Protein AF-A0AAQ0Q6Z0-F1 (afdb_monomer_lite)

Structure (mmCIF, N/CA/C/O backbone):
data_AF-A0AAQ0Q6Z0-F1
#
_entry.id   AF-A0AAQ0Q6Z0-F1
#
loop_
_atom_site.group_PDB
_atom_site.id
_atom_site.type_symbol
_atom_site.label_atom_id
_atom_site.label_alt_id
_atom_site.label_comp_id
_atom_site.label_asym_id
_atom_site.label_entity_id
_atom_site.label_seq_id
_atom_site.pdbx_PDB_ins_code
_atom_site.Cartn_x
_atom_site.Cartn_y
_atom_site.Cartn_z
_atom_site.occupancy
_atom_site.B_iso_or_equiv
_atom_site.auth_seq_id
_atom_site.auth_comp_id
_atom_site.auth_asym_id
_atom_site.auth_atom_id
_atom_site.pdbx_PDB_model_num
ATOM 1 N N . MET A 1 1 ? -16.340 61.398 5.962 1.00 39.72 1 MET A N 1
ATOM 2 C CA . MET A 1 1 ? -16.854 60.436 6.958 1.00 39.72 1 MET A CA 1
ATOM 3 C C . MET A 1 1 ? -17.227 59.151 6.236 1.00 39.72 1 MET A C 1
ATOM 5 O O . MET A 1 1 ? -17.933 59.239 5.245 1.00 39.72 1 MET A O 1
ATOM 9 N N . ALA A 1 2 ? -16.726 58.025 6.752 1.00 43.88 2 ALA A N 1
ATOM 10 C CA . ALA A 1 2 ? -17.057 56.627 6.445 1.00 43.88 2 ALA A CA 1
ATOM 11 C C . ALA A 1 2 ? -16.731 56.062 5.040 1.00 43.88 2 ALA A C 1
ATOM 13 O O . ALA A 1 2 ? -17.307 56.415 4.020 1.00 43.88 2 ALA A O 1
ATOM 14 N N . THR A 1 3 ? -15.784 55.128 5.068 1.00 42.19 3 THR A N 1
ATOM 15 C CA . THR A 1 3 ? -15.239 54.250 4.028 1.00 42.19 3 THR A CA 1
ATOM 16 C C . THR A 1 3 ? -16.195 53.113 3.646 1.00 42.19 3 THR A C 1
ATOM 18 O O . THR A 1 3 ? -16.705 52.458 4.553 1.00 42.19 3 THR A O 1
ATOM 21 N N . ASP A 1 4 ? -16.314 52.766 2.360 1.00 43.12 4 ASP A N 1
ATOM 22 C CA . ASP A 1 4 ? -16.762 51.428 1.937 1.00 43.12 4 ASP A CA 1
ATOM 23 C C . ASP A 1 4 ? -15.596 50.712 1.247 1.00 43.12 4 ASP A C 1
ATOM 25 O O . ASP A 1 4 ? -15.207 51.019 0.122 1.00 43.12 4 ASP A O 1
ATOM 29 N N . ASN A 1 5 ? -14.962 49.814 1.999 1.00 44.00 5 ASN A N 1
ATOM 30 C CA . ASN A 1 5 ? -13.826 49.015 1.569 1.00 44.00 5 ASN A CA 1
ATOM 31 C C . ASN A 1 5 ? -14.298 47.557 1.516 1.00 44.00 5 ASN A C 1
ATOM 33 O O . ASN A 1 5 ? -14.155 46.800 2.480 1.00 44.00 5 ASN A O 1
ATOM 37 N N . LYS A 1 6 ? -14.933 47.159 0.409 1.00 46.75 6 LYS A N 1
ATOM 38 C CA . LYS A 1 6 ? -15.422 45.789 0.215 1.00 46.75 6 LYS A CA 1
ATOM 39 C C . LYS A 1 6 ? -14.273 44.867 -0.198 1.00 46.75 6 LYS A C 1
ATOM 41 O O . LYS A 1 6 ? -14.064 44.560 -1.367 1.00 46.75 6 LYS A O 1
ATOM 46 N N . LYS A 1 7 ? -13.531 44.413 0.812 1.00 40.53 7 LYS A N 1
ATOM 47 C CA . LYS A 1 7 ? -12.561 43.315 0.731 1.00 40.53 7 LYS A CA 1
ATOM 48 C C . LYS A 1 7 ? -13.258 42.043 0.207 1.00 40.53 7 LYS A C 1
ATOM 50 O O . LYS A 1 7 ? -14.266 41.637 0.794 1.00 40.53 7 LYS A O 1
ATOM 55 N N . PRO A 1 8 ? -12.754 41.383 -0.851 1.00 37.38 8 PRO A N 1
ATOM 56 C CA . PRO A 1 8 ? -13.256 40.075 -1.245 1.00 37.38 8 PRO A CA 1
ATOM 57 C C . PRO A 1 8 ? -12.932 39.050 -0.151 1.00 37.38 8 PRO A C 1
ATOM 59 O O . PRO A 1 8 ? -11.824 38.999 0.388 1.00 37.38 8 PRO A O 1
ATOM 62 N N . LYS A 1 9 ? -13.959 38.281 0.213 1.00 38.56 9 LYS A N 1
ATOM 63 C CA . LYS A 1 9 ? -13.946 37.270 1.266 1.00 38.56 9 LYS A CA 1
ATOM 64 C C . LYS A 1 9 ? -12.980 36.144 0.900 1.00 38.56 9 LYS A C 1
ATOM 66 O O . LYS A 1 9 ? -13.092 35.527 -0.153 1.00 38.56 9 LYS A O 1
ATOM 71 N N . THR A 1 10 ? -12.053 35.882 1.810 1.00 35.38 10 THR A N 1
ATOM 72 C CA . THR A 1 10 ? -11.242 34.671 1.875 1.00 35.38 10 THR A CA 1
ATOM 73 C C . THR A 1 10 ? -12.157 33.467 2.114 1.00 35.38 10 THR A C 1
ATOM 75 O O . THR A 1 10 ? -12.692 33.321 3.209 1.00 35.38 10 THR A O 1
ATOM 78 N N . GLU A 1 11 ? -12.314 32.584 1.128 1.00 37.81 11 GLU A N 1
ATOM 79 C CA . GLU A 1 11 ? -12.835 31.228 1.344 1.00 37.81 11 GLU A CA 1
ATOM 80 C C . GLU A 1 11 ? -11.666 30.258 1.500 1.00 37.81 11 GLU A C 1
ATOM 82 O O . GLU A 1 11 ? -11.211 29.569 0.591 1.00 37.81 11 GLU A O 1
ATOM 87 N N . SER A 1 12 ? -11.153 30.230 2.722 1.00 42.47 12 SER A N 1
ATOM 88 C CA . SER A 1 12 ? -10.360 29.137 3.255 1.00 42.47 12 SER A CA 1
ATOM 89 C C . SER A 1 12 ? -11.268 27.931 3.508 1.00 42.47 12 SER A C 1
ATOM 91 O O . SER A 1 12 ? -11.864 27.826 4.575 1.00 42.47 12 SER A O 1
ATOM 93 N N . ASN A 1 13 ? -11.348 26.996 2.559 1.00 42.69 13 ASN A N 1
ATOM 94 C CA . ASN A 1 13 ? -11.877 25.654 2.813 1.00 42.69 13 ASN A CA 1
ATOM 95 C C . ASN A 1 13 ? -10.744 24.618 2.762 1.00 42.69 13 ASN A C 1
ATOM 97 O O . ASN A 1 13 ? -10.676 23.770 1.877 1.00 42.69 13 ASN A O 1
ATOM 101 N N . LYS A 1 14 ? -9.825 24.696 3.732 1.00 45.84 14 LYS A N 1
ATOM 102 C CA . LYS A 1 14 ? -9.005 23.542 4.124 1.00 45.84 14 LYS A CA 1
ATOM 103 C C . LYS A 1 14 ? -9.822 22.740 5.135 1.00 45.84 14 LYS A C 1
ATOM 105 O O . LYS A 1 14 ? -9.615 22.870 6.337 1.00 45.84 14 LYS A O 1
ATOM 110 N N . LYS A 1 15 ? -10.779 21.938 4.655 1.00 47.44 15 LYS A N 1
ATOM 111 C CA . LYS A 1 15 ? -11.336 20.845 5.459 1.00 47.44 15 LYS A CA 1
ATOM 112 C C . LYS A 1 15 ? -10.185 19.897 5.767 1.00 47.44 15 LYS A C 1
ATOM 114 O O . LYS A 1 15 ? -9.728 19.163 4.894 1.00 47.44 15 LYS A O 1
ATOM 119 N N . SER A 1 16 ? -9.693 19.957 6.997 1.00 50.59 16 SER A N 1
ATOM 120 C CA . SER A 1 16 ? -8.880 18.905 7.591 1.00 50.59 16 SER A CA 1
ATOM 121 C C . SER A 1 16 ? -9.588 17.574 7.318 1.00 50.59 16 SER A C 1
ATOM 123 O O . SER A 1 16 ? -10.776 17.465 7.639 1.00 50.59 16 SER A O 1
ATOM 125 N N . PRO A 1 17 ? -8.948 16.575 6.696 1.00 57.69 17 PRO A N 1
ATOM 126 C CA . PRO A 1 17 ? -9.561 15.264 6.568 1.00 57.69 17 PRO A CA 1
ATOM 127 C C . PRO A 1 17 ? -9.666 14.658 7.973 1.00 57.69 17 PRO A C 1
ATOM 129 O O . PRO A 1 17 ? -8.686 14.168 8.523 1.00 57.69 17 PRO A O 1
ATOM 132 N N . CYS A 1 18 ? -10.846 14.753 8.585 1.00 63.22 18 CYS A N 1
ATOM 133 C CA . CYS A 1 18 ? -11.136 14.109 9.859 1.00 63.22 18 CYS A CA 1
ATOM 134 C C . CYS A 1 18 ? -11.683 12.714 9.549 1.00 63.22 18 CYS A C 1
ATOM 136 O O . CYS A 1 18 ? -12.883 12.540 9.343 1.00 63.22 18 CYS A O 1
ATOM 138 N N . ALA A 1 19 ? -10.785 11.739 9.404 1.00 81.31 19 ALA A N 1
ATOM 139 C CA . ALA A 1 19 ? -11.183 10.337 9.400 1.00 81.31 19 ALA A CA 1
ATOM 140 C C . ALA A 1 19 ? -11.774 9.985 10.775 1.00 81.31 19 ALA A C 1
ATOM 142 O O . ALA A 1 19 ? -11.282 10.451 11.804 1.00 81.31 19 ALA A O 1
ATOM 143 N N . THR A 1 20 ? -12.829 9.175 10.795 1.00 90.88 20 THR A N 1
ATOM 144 C CA . THR A 1 20 ? -13.413 8.671 12.048 1.00 90.88 20 THR A CA 1
ATOM 145 C C . THR A 1 20 ? -12.439 7.722 12.753 1.00 90.88 20 THR A C 1
ATOM 147 O O . THR A 1 20 ? -11.565 7.131 12.115 1.00 90.88 20 THR A O 1
ATOM 150 N N . ALA A 1 21 ? -12.588 7.549 14.070 1.00 90.12 21 ALA A N 1
ATOM 151 C CA . ALA A 1 21 ? -11.743 6.632 14.840 1.00 90.12 21 ALA A CA 1
ATOM 152 C C . ALA A 1 21 ? -11.797 5.197 14.284 1.00 90.12 21 ALA A C 1
ATOM 154 O O . ALA A 1 21 ? -10.755 4.574 14.099 1.00 90.12 21 ALA A O 1
ATOM 155 N N . GLU A 1 22 ? -12.992 4.735 13.906 1.00 91.69 22 GLU A N 1
ATOM 156 C CA . GLU A 1 22 ? -13.219 3.425 13.284 1.00 91.69 22 GLU A CA 1
ATOM 157 C C . GLU A 1 22 ? -12.461 3.277 11.957 1.00 91.69 22 GLU A C 1
ATOM 159 O O . GLU A 1 22 ? -11.829 2.254 11.700 1.00 91.69 22 GLU A O 1
ATOM 164 N N . GLN A 1 23 ? -12.459 4.318 11.117 1.00 91.50 23 GLN A N 1
ATOM 165 C CA . GLN A 1 23 ? -11.707 4.313 9.859 1.00 91.50 23 GLN A CA 1
ATOM 166 C C . GLN A 1 23 ? -10.194 4.274 10.093 1.00 91.50 23 GLN A C 1
ATOM 168 O O . GLN A 1 23 ? -9.477 3.597 9.356 1.00 91.50 23 GLN A O 1
ATOM 173 N N . ILE A 1 24 ? -9.702 4.987 11.110 1.00 91.31 24 ILE A N 1
ATOM 174 C CA . ILE A 1 24 ? -8.280 4.989 11.476 1.00 91.31 24 ILE A CA 1
ATOM 175 C C . ILE A 1 24 ? -7.862 3.608 11.984 1.00 91.31 24 ILE A C 1
ATOM 177 O O . ILE A 1 24 ? -6.806 3.107 11.598 1.00 91.31 24 ILE A O 1
ATOM 181 N N . GLU A 1 25 ? -8.676 2.985 12.829 1.00 91.50 25 GLU A N 1
ATOM 182 C CA . GLU A 1 25 ? -8.409 1.657 13.377 1.00 91.50 25 GLU A CA 1
ATOM 183 C C . GLU A 1 25 ? -8.450 0.576 12.292 1.00 91.50 25 GLU A C 1
ATOM 185 O O . GLU A 1 25 ? -7.505 -0.206 12.162 1.00 91.50 25 GLU A O 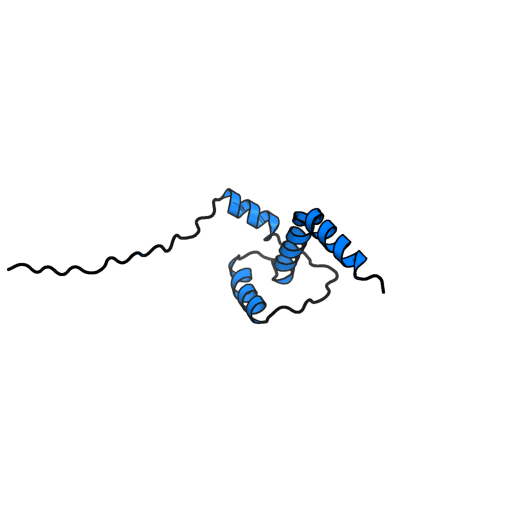1
ATOM 190 N N . ALA A 1 26 ? -9.468 0.603 11.428 1.00 92.94 26 ALA A N 1
ATOM 191 C CA . ALA A 1 26 ? -9.557 -0.295 10.282 1.00 92.94 26 ALA A CA 1
ATOM 192 C C . ALA A 1 26 ? -8.349 -0.141 9.344 1.00 92.94 26 ALA A C 1
ATOM 194 O O . ALA A 1 26 ? -7.789 -1.135 8.878 1.00 92.94 26 ALA A O 1
ATOM 195 N N . TYR A 1 27 ? -7.903 1.095 9.094 1.00 92.62 27 TYR A N 1
ATOM 196 C CA . TYR A 1 27 ? -6.714 1.356 8.286 1.00 92.62 27 TYR A CA 1
ATOM 197 C C . TYR A 1 27 ? -5.440 0.823 8.953 1.00 92.62 27 TYR A C 1
ATOM 199 O O . TYR A 1 27 ? -4.605 0.203 8.289 1.00 92.62 27 TYR A O 1
ATOM 207 N N . ARG A 1 28 ? -5.293 1.035 10.267 1.00 91.25 28 ARG A N 1
ATOM 208 C CA . ARG A 1 28 ? -4.151 0.540 11.044 1.00 91.25 28 ARG A CA 1
ATOM 209 C C . ARG A 1 28 ? -4.039 -0.975 10.967 1.00 91.25 28 ARG A C 1
ATOM 211 O O . ARG A 1 28 ? -2.979 -1.466 10.591 1.00 91.25 28 ARG A O 1
ATOM 218 N N . SER A 1 29 ? -5.130 -1.685 11.244 1.00 90.56 29 SER A N 1
ATOM 219 C CA . SER A 1 29 ? -5.155 -3.149 11.186 1.00 90.56 29 SER A CA 1
ATOM 220 C C . SER A 1 29 ? -4.865 -3.672 9.775 1.00 90.56 29 SER A C 1
ATOM 222 O O . SER A 1 29 ? -4.112 -4.624 9.602 1.00 90.56 29 SER A O 1
ATOM 224 N N . GLN A 1 30 ? -5.381 -3.021 8.730 1.00 91.12 30 GLN A N 1
ATOM 225 C CA . GLN A 1 30 ? -5.181 -3.517 7.366 1.00 91.12 30 GLN A CA 1
ATOM 226 C C . GLN A 1 30 ? -3.775 -3.255 6.812 1.00 91.12 30 GLN A C 1
ATOM 228 O O . GLN A 1 30 ? -3.215 -4.115 6.129 1.00 91.12 30 GLN A O 1
ATOM 233 N N . PHE A 1 31 ? -3.204 -2.075 7.065 1.00 92.56 31 PHE A N 1
ATOM 234 C CA . PHE A 1 31 ? -2.019 -1.614 6.333 1.00 92.56 31 PHE A CA 1
ATOM 235 C C . PHE A 1 31 ? -0.800 -1.334 7.203 1.00 92.56 31 PHE A C 1
ATOM 237 O O . PHE A 1 31 ? 0.311 -1.339 6.678 1.00 92.56 31 PHE A O 1
ATOM 244 N N . LEU A 1 32 ? -0.983 -1.065 8.496 1.00 91.88 32 LEU A N 1
ATOM 245 C CA . LEU A 1 32 ? 0.079 -0.531 9.352 1.00 91.88 32 LEU A CA 1
ATOM 246 C C . LEU A 1 32 ? 0.631 -1.535 10.361 1.00 91.88 32 LEU A C 1
ATOM 248 O O . LEU A 1 32 ? 1.484 -1.184 11.169 1.00 91.88 32 LEU A O 1
ATOM 252 N N . GLU A 1 33 ? 0.186 -2.781 10.307 1.00 89.38 33 GLU A N 1
ATOM 253 C CA . GLU A 1 33 ? 0.761 -3.835 11.128 1.00 89.38 33 GLU A CA 1
ATOM 254 C C . GLU A 1 33 ? 2.202 -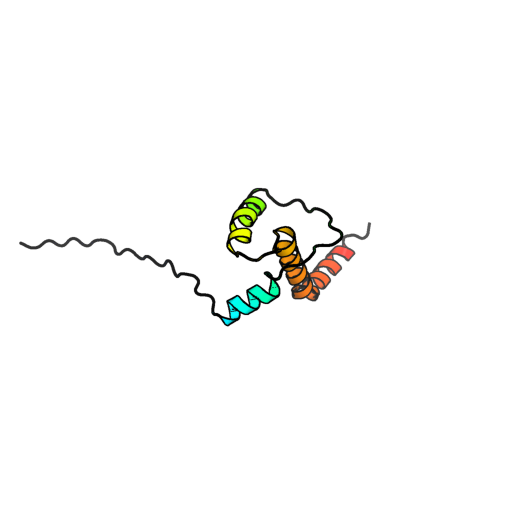4.167 10.683 1.00 89.38 33 GLU A C 1
ATOM 256 O O . GLU A 1 33 ? 2.456 -4.380 9.485 1.00 89.38 33 GLU A O 1
ATOM 261 N N . PRO A 1 34 ? 3.144 -4.276 11.635 1.00 86.44 34 PRO A N 1
ATOM 262 C CA . PRO A 1 34 ? 4.491 -4.763 11.370 1.00 86.44 34 PRO A CA 1
ATOM 263 C C . PRO A 1 34 ? 4.470 -6.164 10.754 1.00 86.44 34 PRO A C 1
ATOM 265 O O . PRO A 1 34 ? 3.475 -6.891 10.811 1.00 86.44 34 PRO A O 1
ATOM 268 N N . GLY A 1 35 ? 5.578 -6.561 10.146 1.00 82.50 35 GLY A N 1
ATOM 269 C CA . GLY A 1 35 ? 5.702 -7.911 9.624 1.00 82.50 35 GLY A CA 1
ATOM 270 C C . GLY A 1 35 ? 6.993 -8.126 8.868 1.00 82.50 35 GLY A C 1
ATOM 271 O O . GLY A 1 35 ? 7.701 -7.182 8.515 1.00 82.50 35 GLY A O 1
ATOM 272 N N . GLU A 1 36 ? 7.279 -9.388 8.595 1.00 75.12 36 GLU A N 1
ATOM 273 C CA . GLU A 1 36 ? 8.379 -9.759 7.728 1.00 75.12 36 GLU A CA 1
ATOM 274 C C . GLU A 1 36 ? 7.872 -9.921 6.301 1.00 75.12 36 GLU A C 1
ATOM 276 O O . GLU A 1 36 ? 6.900 -10.622 6.024 1.00 75.12 36 GLU A O 1
ATOM 281 N N . VAL A 1 37 ? 8.548 -9.258 5.372 1.00 67.94 37 VAL A N 1
ATOM 282 C CA . VAL A 1 37 ? 8.398 -9.579 3.957 1.00 67.94 37 VAL A CA 1
ATOM 283 C C . VAL A 1 37 ? 9.447 -10.662 3.710 1.00 67.94 37 VAL A C 1
ATOM 285 O O . VAL A 1 37 ? 10.634 -10.363 3.838 1.00 67.94 37 VAL A O 1
ATOM 288 N N . GLY A 1 38 ? 9.014 -11.906 3.486 1.00 70.31 38 GLY A N 1
ATOM 289 C CA . GLY A 1 38 ? 9.880 -13.083 3.301 1.00 70.31 38 GLY A CA 1
ATOM 290 C C . GLY A 1 38 ? 10.730 -13.003 2.028 1.00 70.31 38 GLY A C 1
ATOM 291 O O . GLY A 1 38 ? 11.391 -11.996 1.788 1.00 70.31 38 GLY A O 1
ATOM 292 N N . ASP A 1 39 ? 10.706 -14.025 1.174 1.00 76.38 39 ASP A N 1
ATOM 293 C CA . ASP A 1 39 ? 11.420 -13.982 -0.109 1.00 76.38 39 ASP A CA 1
ATOM 294 C C . ASP A 1 39 ? 10.861 -12.876 -1.017 1.00 76.38 39 ASP A C 1
ATOM 296 O O . ASP A 1 39 ? 9.701 -12.903 -1.437 1.00 76.38 39 ASP A O 1
ATOM 300 N N . ARG A 1 40 ? 11.688 -11.867 -1.321 1.00 74.75 40 ARG A N 1
ATOM 301 C CA . ARG A 1 40 ? 11.260 -10.662 -2.052 1.00 74.75 40 ARG A CA 1
ATOM 302 C C . ARG A 1 40 ? 11.871 -10.629 -3.439 1.00 74.75 40 ARG A C 1
ATOM 304 O O . ARG A 1 40 ? 13.078 -10.788 -3.604 1.00 74.75 40 ARG A O 1
ATOM 311 N N . LYS A 1 41 ? 11.052 -10.278 -4.428 1.00 76.75 41 LYS A N 1
ATOM 312 C CA . LYS A 1 41 ? 11.533 -9.722 -5.696 1.00 76.75 41 LYS A CA 1
ATOM 313 C C . LYS A 1 41 ? 11.291 -8.219 -5.709 1.00 76.75 41 LYS A C 1
ATOM 315 O O . LYS A 1 41 ? 10.209 -7.755 -5.357 1.00 76.75 41 LYS A O 1
ATOM 320 N N . GLY A 1 42 ? 12.314 -7.464 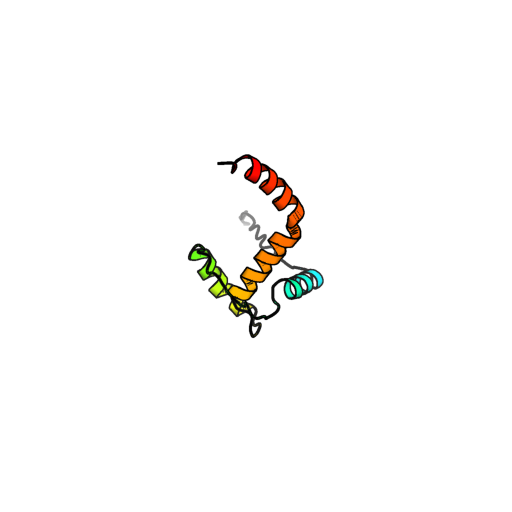-6.100 1.00 79.44 42 GLY A N 1
ATOM 321 C CA . GLY A 1 42 ? 12.213 -6.017 -6.240 1.00 79.44 42 GLY A CA 1
ATOM 322 C C . GLY A 1 42 ? 11.315 -5.642 -7.416 1.00 79.44 42 GLY A C 1
ATOM 323 O O . GLY A 1 42 ? 11.476 -6.174 -8.513 1.00 79.44 42 GLY A O 1
ATOM 324 N N . ILE A 1 43 ? 10.395 -4.707 -7.185 1.00 85.25 43 ILE A N 1
ATOM 325 C CA . ILE A 1 43 ? 9.689 -3.993 -8.249 1.00 85.25 43 ILE A CA 1
ATOM 326 C C . ILE A 1 43 ? 10.311 -2.608 -8.409 1.00 85.25 43 ILE A C 1
ATOM 328 O O . ILE A 1 43 ? 10.679 -1.964 -7.424 1.00 85.25 43 ILE A O 1
ATOM 332 N N . PHE A 1 44 ? 10.420 -2.138 -9.647 1.00 89.31 44 PHE A N 1
ATOM 333 C CA . PHE A 1 44 ? 10.853 -0.773 -9.912 1.00 89.31 44 PHE A CA 1
ATOM 334 C C . PHE A 1 44 ? 9.651 0.159 -9.820 1.00 89.31 44 PHE A C 1
ATOM 336 O O . PHE A 1 44 ? 8.662 -0.008 -10.530 1.00 89.31 44 PHE A O 1
ATOM 343 N N . VAL A 1 45 ? 9.748 1.141 -8.933 1.00 90.12 45 VAL A N 1
ATOM 344 C CA . VAL A 1 45 ? 8.754 2.199 -8.757 1.00 90.12 45 VAL A CA 1
ATOM 345 C C . VAL A 1 45 ? 9.401 3.560 -9.008 1.00 90.12 45 VAL A C 1
ATOM 347 O O . VAL A 1 45 ? 10.608 3.708 -8.792 1.00 90.12 45 VAL A O 1
ATOM 350 N N . PRO A 1 46 ? 8.631 4.570 -9.450 1.00 93.81 46 PRO A N 1
ATOM 351 C CA . PRO A 1 46 ? 9.152 5.916 -9.644 1.00 93.81 46 PRO A CA 1
ATOM 352 C C . PRO A 1 46 ? 9.807 6.463 -8.375 1.00 93.81 46 PRO A C 1
ATOM 354 O O . PRO A 1 46 ? 9.294 6.283 -7.268 1.00 93.81 46 PRO A O 1
ATOM 357 N N . ARG A 1 47 ? 10.918 7.189 -8.543 1.00 92.06 47 ARG A N 1
ATOM 358 C CA . ARG A 1 47 ? 11.680 7.757 -7.422 1.00 92.06 47 ARG A CA 1
ATOM 359 C C . ARG A 1 47 ? 10.822 8.658 -6.538 1.00 92.06 47 ARG A C 1
ATOM 361 O O . ARG A 1 47 ? 10.886 8.551 -5.321 1.00 92.06 47 ARG A O 1
ATOM 368 N N . GLU A 1 48 ? 9.962 9.465 -7.155 1.00 94.62 48 GLU A N 1
ATOM 369 C CA . GLU A 1 48 ? 9.043 10.354 -6.443 1.00 94.62 48 GLU A CA 1
ATOM 370 C C . GLU A 1 48 ? 8.124 9.593 -5.473 1.00 94.62 48 GLU A C 1
ATOM 372 O O . GLU A 1 48 ? 7.893 10.042 -4.351 1.00 94.62 48 GLU A O 1
ATOM 377 N N . LEU A 1 49 ? 7.632 8.413 -5.869 1.00 92.25 49 LEU A N 1
ATOM 378 C CA . LEU A 1 49 ? 6.794 7.586 -5.002 1.00 92.25 49 LEU A CA 1
ATOM 379 C C . LEU A 1 49 ? 7.591 7.083 -3.795 1.00 92.25 49 LEU A C 1
ATOM 381 O O . LEU A 1 49 ? 7.109 7.146 -2.665 1.00 92.25 49 LEU A O 1
ATOM 385 N N . VAL A 1 50 ? 8.819 6.617 -4.027 1.00 91.56 50 VAL A N 1
ATOM 386 C CA . VAL A 1 50 ? 9.711 6.157 -2.954 1.00 91.56 50 VAL A CA 1
ATOM 387 C C . VAL A 1 50 ? 10.031 7.294 -1.992 1.00 91.56 50 VAL A C 1
ATOM 389 O O . VAL A 1 50 ? 9.987 7.089 -0.784 1.00 91.56 50 VAL A O 1
ATOM 392 N N . ASP A 1 51 ? 10.319 8.486 -2.508 1.00 93.94 51 ASP A N 1
ATOM 393 C CA . ASP A 1 51 ? 10.664 9.652 -1.696 1.00 93.94 51 ASP A CA 1
ATOM 394 C C . ASP A 1 51 ? 9.471 10.090 -0.827 1.00 93.94 51 ASP A C 1
ATOM 396 O O . ASP A 1 51 ? 9.634 10.309 0.374 1.00 93.94 51 ASP A O 1
ATOM 400 N N . ARG A 1 52 ? 8.245 10.080 -1.370 1.00 93.75 52 ARG A N 1
ATOM 401 C CA . ARG A 1 52 ? 7.019 10.307 -0.582 1.00 93.75 52 ARG A CA 1
ATOM 402 C C . ARG A 1 52 ? 6.847 9.260 0.523 1.00 93.75 52 ARG A C 1
ATOM 404 O O . ARG A 1 52 ? 6.612 9.618 1.674 1.00 93.75 52 ARG A O 1
ATOM 411 N N . LEU A 1 53 ? 7.018 7.975 0.208 1.00 92.88 53 LEU A N 1
ATOM 412 C CA . LEU A 1 53 ? 6.888 6.888 1.188 1.00 92.88 53 LEU A CA 1
ATOM 413 C C . LEU A 1 53 ? 7.960 6.955 2.283 1.00 92.88 53 LEU A C 1
ATOM 415 O O . LEU A 1 53 ? 7.656 6.711 3.449 1.00 92.88 53 LEU A O 1
ATOM 419 N N . LYS A 1 54 ? 9.193 7.334 1.929 1.00 91.62 54 LYS A N 1
ATOM 420 C CA . LYS A 1 54 ? 10.290 7.559 2.880 1.00 91.62 54 LYS A CA 1
ATOM 421 C C . LYS A 1 54 ? 9.996 8.677 3.869 1.00 91.62 54 LYS A C 1
ATOM 423 O O . LYS A 1 54 ? 10.468 8.599 4.995 1.00 91.62 54 LYS A O 1
ATOM 428 N N . MET A 1 55 ? 9.229 9.691 3.474 1.00 91.62 55 MET A N 1
ATOM 429 C CA . MET A 1 55 ? 8.793 10.739 4.395 1.00 91.62 55 MET A CA 1
ATOM 430 C C . MET A 1 55 ? 7.591 10.290 5.230 1.00 91.62 55 MET A C 1
ATOM 432 O O . MET A 1 55 ? 7.565 10.528 6.429 1.00 91.62 55 MET A O 1
ATOM 436 N N . SER A 1 56 ? 6.599 9.632 4.626 1.00 90.94 56 SER A N 1
ATOM 437 C CA . SER A 1 56 ? 5.338 9.319 5.307 1.00 90.94 56 SER A CA 1
ATOM 438 C C . SER A 1 56 ? 5.412 8.131 6.265 1.00 90.94 56 SER A C 1
ATOM 440 O O . SER A 1 56 ? 4.871 8.218 7.362 1.00 90.94 56 SER A O 1
ATOM 442 N N . VAL A 1 57 ? 6.051 7.021 5.879 1.00 90.62 57 VAL A N 1
ATOM 443 C CA . VAL A 1 57 ? 6.031 5.776 6.673 1.00 90.62 57 VAL A CA 1
ATOM 444 C C . VAL A 1 57 ? 6.695 5.951 8.048 1.00 90.62 57 VAL A C 1
ATOM 446 O O . VAL A 1 57 ? 6.084 5.542 9.034 1.00 90.62 57 VAL A O 1
AT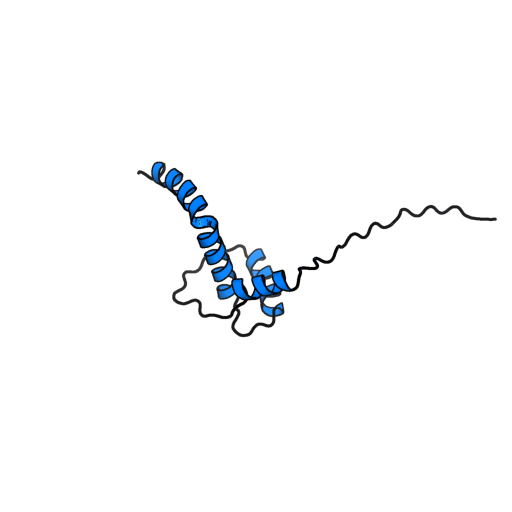OM 449 N N . PRO A 1 58 ? 7.865 6.612 8.180 1.00 89.44 58 PRO A N 1
ATOM 450 C CA . PRO A 1 58 ? 8.470 6.845 9.494 1.00 89.44 58 PRO A CA 1
ATOM 451 C C . PRO A 1 58 ? 7.623 7.725 10.420 1.00 89.44 58 PRO A C 1
ATOM 453 O O . PRO A 1 58 ? 7.626 7.515 11.629 1.00 89.44 58 PRO A O 1
ATOM 456 N N . LEU A 1 59 ? 6.857 8.677 9.870 1.00 91.38 59 LEU A N 1
ATOM 457 C CA . LEU A 1 59 ? 5.984 9.561 10.657 1.00 91.38 59 LEU A CA 1
ATOM 458 C C . LEU A 1 59 ? 4.819 8.819 11.325 1.00 91.38 59 LEU A C 1
ATOM 460 O O . LEU A 1 59 ? 4.193 9.364 12.230 1.00 91.38 59 LEU A O 1
ATOM 464 N N . LEU A 1 60 ? 4.526 7.587 10.901 1.00 89.06 60 LEU A N 1
ATOM 465 C CA . LEU A 1 60 ? 3.519 6.748 11.545 1.00 89.06 60 LEU A CA 1
ATOM 466 C C . LEU A 1 60 ? 4.007 6.184 12.888 1.00 89.06 60 LEU A C 1
ATOM 468 O O . LEU A 1 60 ? 3.173 5.787 13.694 1.00 89.06 60 LEU A O 1
ATOM 472 N N . GLY A 1 61 ? 5.325 6.175 13.140 1.00 87.50 61 GLY A N 1
ATOM 473 C CA . GLY A 1 61 ? 5.905 5.814 14.438 1.00 87.50 61 GLY A CA 1
ATOM 474 C C . GLY A 1 61 ? 5.713 4.350 14.842 1.00 87.50 61 GLY A C 1
ATOM 475 O O . GLY A 1 61 ? 5.675 4.051 16.031 1.00 87.50 61 GLY A O 1
ATOM 476 N N . ILE A 1 62 ? 5.553 3.444 13.873 1.00 88.56 62 ILE A N 1
ATOM 477 C CA . ILE A 1 62 ? 5.286 2.025 14.129 1.00 88.56 62 ILE A CA 1
ATOM 478 C C . ILE A 1 62 ? 6.575 1.226 13.960 1.00 88.56 62 ILE A C 1
ATOM 480 O O . ILE A 1 62 ? 7.154 1.169 12.873 1.00 88.56 62 ILE A O 1
ATOM 484 N N . GLU A 1 63 ? 7.015 0.596 15.044 1.00 86.69 63 GLU A N 1
ATOM 485 C CA . GLU A 1 63 ? 8.212 -0.238 15.058 1.00 86.69 63 GLU A CA 1
ATOM 486 C C . GLU A 1 63 ? 8.054 -1.451 14.129 1.00 86.69 63 GLU A C 1
ATOM 488 O O . GLU A 1 63 ? 7.016 -2.106 14.104 1.00 86.69 63 GLU A O 1
ATOM 493 N N . GLY A 1 64 ? 9.072 -1.735 13.314 1.00 83.62 64 GLY A N 1
ATOM 494 C CA . GLY A 1 64 ? 9.040 -2.846 12.355 1.00 83.62 64 GLY A CA 1
ATOM 495 C C . GLY A 1 64 ? 8.194 -2.604 11.094 1.00 83.62 64 GLY A C 1
ATOM 496 O O . GLY A 1 64 ? 8.202 -3.441 10.188 1.00 83.62 64 GLY A O 1
ATOM 497 N N . LEU A 1 65 ? 7.512 -1.458 10.964 1.00 89.38 65 LEU A N 1
ATOM 498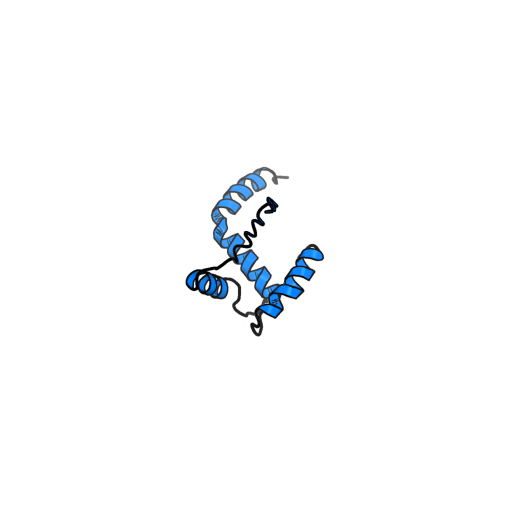 C CA . LEU A 1 65 ? 6.820 -1.091 9.729 1.00 89.38 65 LEU A CA 1
ATOM 499 C C . LEU A 1 65 ? 7.806 -0.486 8.721 1.00 89.38 65 LEU A C 1
ATOM 501 O O . LEU A 1 65 ? 8.162 0.690 8.779 1.00 89.38 65 LEU A O 1
ATOM 505 N N . THR A 1 66 ? 8.234 -1.290 7.749 1.00 90.50 66 THR A N 1
ATOM 506 C CA . THR A 1 66 ? 9.061 -0.799 6.635 1.00 90.50 66 THR A CA 1
ATOM 507 C C . THR A 1 66 ? 8.207 -0.393 5.435 1.00 90.50 66 THR A C 1
ATOM 509 O O . THR A 1 66 ? 7.086 -0.871 5.261 1.00 90.50 66 THR A O 1
ATOM 512 N N . ILE A 1 67 ? 8.766 0.429 4.537 1.00 90.69 67 ILE A N 1
ATOM 513 C CA . ILE A 1 67 ? 8.130 0.760 3.247 1.00 90.69 67 ILE A CA 1
ATOM 514 C C . ILE A 1 67 ? 7.754 -0.517 2.487 1.00 90.69 67 ILE A C 1
ATOM 516 O O . ILE A 1 67 ? 6.670 -0.599 1.917 1.00 90.69 67 ILE A O 1
ATOM 520 N N . GLY A 1 68 ? 8.628 -1.529 2.511 1.00 89.00 68 GLY A N 1
ATOM 521 C CA . GLY A 1 68 ? 8.368 -2.814 1.869 1.00 89.00 68 GLY A CA 1
ATOM 522 C C . GLY A 1 68 ? 7.140 -3.515 2.448 1.00 89.00 68 GLY A C 1
ATOM 523 O O . GLY A 1 68 ? 6.292 -3.965 1.683 1.00 89.00 68 GLY A O 1
ATOM 524 N N . VAL A 1 69 ? 7.010 -3.558 3.777 1.00 90.56 69 VAL A N 1
ATOM 525 C CA . VAL A 1 69 ? 5.847 -4.155 4.464 1.00 90.56 69 VAL A CA 1
ATOM 526 C C . VAL A 1 69 ? 4.572 -3.399 4.107 1.00 90.56 69 VAL A C 1
ATOM 528 O O . VAL A 1 69 ? 3.598 -4.005 3.664 1.00 90.56 69 VAL A O 1
ATOM 531 N N . PHE A 1 70 ? 4.608 -2.071 4.222 1.00 92.88 70 PHE A N 1
ATOM 532 C CA . PHE A 1 70 ? 3.469 -1.206 3.937 1.00 92.88 70 PHE A CA 1
ATOM 533 C C . PHE A 1 70 ? 2.968 -1.367 2.493 1.00 92.88 70 PHE A C 1
ATOM 535 O O . PHE A 1 70 ? 1.789 -1.632 2.258 1.00 92.88 70 PHE A O 1
ATOM 542 N N . VAL A 1 71 ? 3.874 -1.290 1.512 1.00 91.94 71 VAL A N 1
ATOM 543 C CA . VAL A 1 71 ? 3.535 -1.455 0.090 1.00 91.94 71 VAL A CA 1
ATOM 544 C C . VAL A 1 71 ? 3.039 -2.871 -0.200 1.00 91.94 71 VAL A C 1
ATOM 546 O O . VAL A 1 71 ? 2.065 -3.036 -0.932 1.00 91.94 71 VAL A O 1
ATOM 549 N N . THR A 1 72 ? 3.654 -3.895 0.397 1.00 90.50 72 THR A N 1
ATOM 550 C CA . THR A 1 72 ? 3.221 -5.289 0.212 1.00 90.50 72 THR A CA 1
ATOM 551 C C . THR A 1 72 ? 1.784 -5.485 0.690 1.00 90.50 72 THR A C 1
ATOM 553 O O . THR A 1 72 ? 0.978 -6.060 -0.039 1.00 90.50 72 THR A O 1
ATOM 556 N N . ARG A 1 73 ? 1.418 -4.948 1.861 1.00 91.31 73 ARG A N 1
ATOM 557 C CA . ARG A 1 73 ? 0.043 -5.025 2.385 1.00 91.31 73 ARG A CA 1
ATOM 558 C C . ARG A 1 73 ? -0.961 -4.321 1.473 1.00 91.31 73 ARG A C 1
ATOM 560 O O . ARG A 1 73 ? -2.017 -4.885 1.194 1.00 91.31 73 ARG A O 1
ATOM 567 N N . ILE A 1 74 ? -0.618 -3.142 0.946 1.00 93.25 74 ILE A N 1
ATOM 568 C CA . ILE A 1 74 ? -1.459 -2.431 -0.033 1.00 93.25 74 ILE A CA 1
ATOM 569 C C . ILE A 1 74 ? -1.695 -3.295 -1.273 1.00 93.25 74 ILE A C 1
ATOM 571 O O . ILE A 1 74 ? -2.840 -3.462 -1.693 1.00 93.25 74 ILE A O 1
ATOM 575 N N . LEU A 1 75 ? -0.632 -3.865 -1.843 1.00 91.94 75 LEU A N 1
ATOM 576 C CA . LEU A 1 75 ? -0.731 -4.696 -3.041 1.00 91.94 75 LEU A CA 1
ATOM 577 C C . LEU A 1 75 ? -1.554 -5.961 -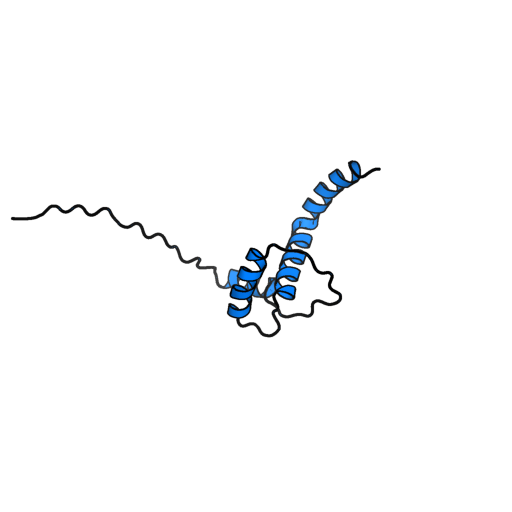2.781 1.00 91.94 75 LEU A C 1
ATOM 579 O O . LEU A 1 75 ? -2.467 -6.250 -3.547 1.00 91.94 75 LEU A O 1
ATOM 583 N N . LEU A 1 76 ? -1.304 -6.678 -1.683 1.00 90.88 76 LEU A N 1
ATOM 584 C CA . LEU A 1 76 ? -2.072 -7.874 -1.323 1.00 90.88 76 LEU A CA 1
ATOM 585 C C . LEU A 1 76 ? -3.552 -7.556 -1.096 1.00 90.88 76 LEU A C 1
ATOM 587 O O . LEU A 1 76 ? -4.421 -8.284 -1.579 1.00 90.88 76 LEU A O 1
ATOM 591 N N . LYS A 1 77 ? -3.862 -6.450 -0.412 1.00 93.19 77 LYS A N 1
ATOM 592 C CA . LYS A 1 77 ? -5.246 -6.013 -0.204 1.00 93.19 77 LYS A CA 1
ATOM 593 C C . LYS A 1 77 ? -5.918 -5.614 -1.513 1.00 93.19 77 LYS A C 1
ATOM 595 O O . LYS A 1 77 ? -7.081 -5.949 -1.723 1.00 93.19 77 LYS A O 1
ATOM 600 N N . HIS A 1 78 ? -5.196 -4.935 -2.401 1.00 93.81 78 HIS A N 1
ATOM 601 C CA . HIS A 1 78 ? -5.708 -4.569 -3.715 1.00 93.81 78 HIS A CA 1
ATOM 602 C C . HIS A 1 78 ? -5.984 -5.809 -4.574 1.00 93.81 78 HIS A C 1
ATOM 604 O O . HIS A 1 78 ? -7.059 -5.914 -5.155 1.00 93.81 78 HIS A O 1
ATOM 610 N N . LEU A 1 79 ? -5.058 -6.771 -4.614 1.00 92.44 79 LEU A N 1
ATOM 611 C CA . LEU A 1 79 ? -5.213 -8.003 -5.388 1.00 92.44 79 LEU A CA 1
ATOM 612 C C . LEU A 1 79 ? -6.348 -8.881 -4.851 1.00 92.44 79 LEU A C 1
ATOM 614 O O . LEU A 1 79 ? -7.180 -9.333 -5.628 1.00 92.44 79 LEU A O 1
ATOM 618 N N . SER A 1 80 ? -6.414 -9.087 -3.533 1.00 92.38 80 SER A N 1
ATOM 619 C CA . SER A 1 80 ? -7.475 -9.886 -2.903 1.00 92.38 80 SER A CA 1
ATOM 620 C C . SER A 1 80 ? -8.846 -9.219 -3.008 1.00 92.38 80 SER A C 1
ATOM 622 O O . SER A 1 80 ? -9.815 -9.865 -3.391 1.00 92.38 80 SER A O 1
ATOM 624 N N . GLY A 1 81 ? -8.933 -7.915 -2.732 1.00 92.12 81 GLY A N 1
ATOM 625 C CA . GLY A 1 81 ? -10.190 -7.167 -2.787 1.00 92.12 81 GLY A CA 1
ATOM 626 C C . GLY A 1 81 ? -10.756 -6.998 -4.198 1.00 92.12 81 GLY A C 1
ATOM 627 O O . GLY A 1 81 ? -11.950 -6.763 -4.341 1.00 92.12 81 GLY A O 1
ATOM 628 N N . ASN A 1 82 ? -9.921 -7.129 -5.233 1.00 92.75 82 ASN A N 1
ATOM 629 C CA . ASN A 1 82 ? -10.328 -7.005 -6.634 1.00 92.75 82 ASN A CA 1
ATOM 630 C C . ASN A 1 82 ? -10.143 -8.312 -7.418 1.00 92.75 82 ASN A C 1
ATOM 632 O O . ASN A 1 82 ? -10.121 -8.275 -8.649 1.00 92.75 82 ASN A O 1
ATOM 636 N N . ALA A 1 83 ? -10.001 -9.453 -6.738 1.00 90.25 83 ALA A N 1
ATOM 637 C CA . ALA A 1 83 ? -9.661 -10.725 -7.371 1.00 90.25 83 ALA A CA 1
ATOM 638 C C . ALA A 1 83 ? -10.628 -11.083 -8.511 1.00 90.25 83 ALA A C 1
ATOM 640 O O . ALA A 1 83 ? -10.179 -11.398 -9.608 1.00 90.25 83 ALA A O 1
ATOM 641 N N . ASP A 1 84 ? -11.940 -10.945 -8.306 1.00 89.44 84 ASP A N 1
ATOM 642 C CA . ASP A 1 84 ? -12.955 -11.270 -9.319 1.00 89.44 84 ASP A CA 1
ATOM 643 C C . ASP A 1 84 ? -12.872 -10.368 -10.558 1.00 89.44 84 ASP A C 1
ATOM 645 O O . ASP A 1 84 ? -12.958 -10.832 -11.701 1.00 89.44 84 ASP A O 1
ATOM 649 N N . ILE A 1 85 ? -12.648 -9.070 -10.338 1.00 91.88 85 ILE A N 1
ATOM 650 C CA . ILE A 1 85 ? -12.489 -8.073 -11.403 1.00 91.88 85 ILE A CA 1
ATOM 651 C C . ILE A 1 85 ? -11.220 -8.378 -12.196 1.00 91.88 85 ILE A C 1
ATOM 653 O O . ILE A 1 85 ? -11.254 -8.459 -13.426 1.00 91.88 85 ILE A O 1
ATOM 657 N N . LEU A 1 86 ? -10.104 -8.585 -11.495 1.00 90.56 86 LEU A N 1
ATOM 658 C CA . LEU A 1 86 ? -8.822 -8.916 -12.102 1.00 90.56 86 LEU A CA 1
ATOM 659 C C . LEU A 1 86 ? -8.923 -10.221 -12.887 1.00 90.56 86 LEU A C 1
ATOM 661 O O . LEU A 1 86 ? -8.513 -10.251 -14.041 1.00 90.56 86 LEU A O 1
ATOM 665 N N . ASN A 1 87 ? -9.528 -11.265 -12.323 1.00 89.19 87 ASN A N 1
ATOM 666 C CA . ASN A 1 87 ? -9.744 -12.538 -13.006 1.00 89.19 87 ASN A CA 1
ATOM 667 C C . ASN A 1 87 ? -10.552 -12.339 -14.292 1.00 89.19 87 ASN A C 1
ATOM 669 O O . ASN A 1 87 ? -10.126 -12.776 -15.359 1.00 89.19 87 ASN A O 1
ATOM 673 N N . THR A 1 88 ? -11.647 -11.581 -14.237 1.00 90.81 88 THR A N 1
ATOM 674 C CA . THR A 1 88 ? -12.476 -11.276 -15.415 1.00 90.81 88 THR A CA 1
ATOM 675 C C . THR A 1 88 ? -11.700 -10.523 -16.506 1.00 90.81 88 THR A C 1
ATOM 677 O O . THR A 1 88 ? -11.850 -10.808 -17.699 1.00 90.81 88 THR A O 1
ATOM 680 N N . LEU A 1 89 ? -10.855 -9.559 -16.129 1.00 88.50 89 LEU A N 1
ATOM 681 C CA . LEU A 1 89 ? -10.020 -8.803 -17.069 1.00 88.50 89 LEU A CA 1
ATOM 682 C C . LEU A 1 89 ? -8.868 -9.650 -17.630 1.00 88.50 89 LEU A C 1
ATOM 684 O O . LEU A 1 89 ? -8.572 -9.583 -18.824 1.00 88.50 89 LEU A O 1
ATOM 688 N N . MET A 1 90 ? -8.247 -10.482 -16.797 1.00 83.69 90 MET A N 1
ATOM 689 C CA . MET A 1 90 ? -7.153 -11.369 -17.186 1.00 83.69 90 MET A CA 1
ATOM 690 C C . MET A 1 90 ? -7.624 -12.484 -18.119 1.00 83.69 90 MET A C 1
ATOM 692 O O . MET A 1 90 ? -6.903 -12.812 -19.056 1.00 83.69 90 MET A O 1
ATOM 696 N N . GLU A 1 91 ? -8.838 -13.014 -17.960 1.00 77.19 91 GLU A N 1
ATOM 697 C CA . GLU A 1 91 ? -9.423 -13.980 -18.904 1.00 77.19 91 GLU A CA 1
ATOM 698 C C . GLU A 1 91 ? -9.572 -13.389 -20.320 1.00 77.19 91 GLU A C 1
ATOM 700 O O . GLU A 1 91 ? -9.370 -14.082 -21.321 1.00 77.19 91 GLU A O 1
ATOM 705 N N . LYS A 1 92 ? -9.833 -12.078 -20.440 1.00 60.78 92 LYS A N 1
ATOM 706 C CA . LYS A 1 92 ? -9.795 -11.373 -21.737 1.00 60.78 92 LYS A CA 1
ATOM 707 C C . LYS A 1 92 ? -8.367 -11.247 -22.284 1.00 60.78 92 LYS A C 1
ATOM 709 O O . LYS A 1 92 ? -8.175 -11.314 -23.497 1.00 60.78 92 LYS A O 1
ATOM 714 N N . GLY A 1 93 ? -7.374 -11.098 -21.407 1.00 58.28 93 GLY A N 1
ATOM 715 C CA . GLY A 1 93 ? -5.949 -11.061 -21.753 1.00 58.28 93 GLY A CA 1
ATOM 716 C C . GLY A 1 93 ? -5.388 -12.418 -22.193 1.00 58.28 93 GLY A C 1
ATOM 717 O O . GLY A 1 93 ? -4.697 -12.487 -23.205 1.00 58.28 93 GLY A O 1
ATOM 718 N N . LYS A 1 94 ? -5.755 -13.516 -21.519 1.00 56.44 94 LYS A N 1
ATOM 719 C CA . LYS A 1 94 ? -5.357 -14.889 -21.886 1.00 56.44 94 LYS A CA 1
ATOM 720 C C . LYS A 1 94 ? -5.849 -15.291 -23.276 1.00 56.44 94 LYS A C 1
ATOM 722 O O . LYS A 1 94 ? -5.152 -16.002 -23.990 1.00 56.44 94 LYS A O 1
ATOM 727 N N . LYS A 1 95 ? -7.016 -14.790 -23.701 1.00 51.19 95 LYS A N 1
ATOM 728 C CA . LYS A 1 95 ? -7.500 -14.965 -25.081 1.00 51.19 95 LYS A CA 1
ATOM 729 C C . LYS A 1 95 ? -6.629 -14.240 -26.117 1.00 51.19 95 LYS A C 1
ATOM 731 O O . LYS A 1 95 ? -6.545 -14.712 -27.243 1.00 51.19 95 LYS A O 1
ATOM 736 N N . LYS A 1 96 ? -5.979 -13.127 -25.748 1.00 48.50 96 LYS A N 1
ATOM 737 C CA . LYS A 1 96 ? -5.049 -12.379 -26.616 1.00 48.50 96 LYS A CA 1
ATOM 738 C C . LYS A 1 96 ? -3.606 -12.893 -26.572 1.00 48.50 96 LYS A C 1
ATOM 740 O O . LYS A 1 96 ? -2.873 -12.657 -27.519 1.00 48.50 96 LYS A O 1
ATOM 745 N N . ALA A 1 97 ? -3.207 -13.579 -25.502 1.00 46.53 97 ALA A N 1
ATOM 746 C CA . ALA A 1 97 ? -1.854 -14.109 -25.312 1.00 46.53 97 ALA A CA 1
ATOM 747 C C . ALA A 1 97 ? -1.685 -15.571 -25.774 1.00 46.53 97 ALA A C 1
ATOM 749 O O . ALA A 1 97 ? -0.715 -16.220 -25.392 1.00 46.53 97 ALA A O 1
ATOM 750 N N . ARG A 1 98 ? -2.611 -16.101 -26.588 1.00 44.25 98 ARG A N 1
ATOM 751 C CA . ARG A 1 98 ? -2.348 -17.305 -27.388 1.00 44.25 98 ARG A CA 1
ATOM 752 C C . ARG A 1 98 ? -1.440 -16.910 -28.557 1.00 44.25 98 ARG A C 1
ATOM 754 O O . ARG A 1 98 ? -1.940 -16.548 -29.619 1.00 44.25 98 ARG A O 1
ATOM 761 N N . LEU A 1 99 ? -0.134 -16.918 -28.309 1.00 38.53 99 LEU A N 1
ATOM 762 C CA . LEU A 1 99 ? 0.880 -17.179 -29.331 1.00 38.53 99 LEU A CA 1
ATOM 763 C C . LEU A 1 99 ? 1.234 -18.663 -29.270 1.00 38.53 99 LEU A C 1
ATOM 765 O O . LEU A 1 99 ? 1.378 -19.166 -28.132 1.00 38.53 99 LEU A O 1
#

Secondary structure (DSSP, 8-state):
------PPP-----------HHHHHHHHHHH-------S-PPPP--HHHHHHHHHHHHHT--TT--HHHHHHHHHHHHHHHTHHHHHHHHHHHHHH---

pLDDT: mean 77.63, std 19.7, range [35.38, 94.62]

Radius of gyration: 22.53 Å; chains: 1; bounding box: 29×78×44 Å

Sequence (99 aa):
MATDNKKPKTESNKKSPCATAEQIEAYRSQFLEPGEVGDRKGIFVPRELVDRLKMSVPLLGIEGLTIGVFVTRILLKHLSGNADILNTLMEKGKKKARL

Foldseek 3Di:
DDDDDPDPDDPPPPPDPDDDPVRVVVCCVQQVDADDPPDDDDDDDDPVVVVVLVVPNVVVVRPRDDSVSRVVSVVVCVCVVCVVVVVVVVVVVVVVPPD